Protein AF-A0A938YJQ2-F1 (afdb_monomer_lite)

Secondary structure (DSSP, 8-state):
-PPPSSEEEE----SS-HHHHHHHHH-SS----SHHHHHHTSTT------EE----THHHHHHHHHHHHHSEE-TTSS-TTSS-S-SEEEES--HHHHHHSEEPP---

pLDDT: mean 91.78, std 7.3, range [47.69, 97.44]

Structure (mmCIF, N/CA/C/O backbone):
data_AF-A0A938YJQ2-F1
#
_entry.id   AF-A0A938YJQ2-F1
#
loop_
_atom_site.group_PDB
_atom_site.id
_atom_site.type_symbol
_atom_site.label_atom_id
_atom_site.label_alt_id
_atom_site.label_comp_id
_atom_site.label_asym_id
_atom_site.label_entity_id
_atom_site.label_seq_id
_atom_site.pdbx_PDB_ins_code
_atom_site.Cartn_x
_atom_site.Cartn_y
_atom_site.Cartn_z
_atom_site.occupancy
_atom_site.B_iso_or_equiv
_atom_site.auth_seq_id
_atom_site.auth_comp_id
_atom_site.auth_asym_id
_atom_site.auth_atom_id
_atom_site.pdbx_PDB_model_num
ATOM 1 N N . MET A 1 1 ? -17.077 -3.311 -8.970 1.00 60.41 1 MET A N 1
ATOM 2 C CA . MET A 1 1 ? -16.180 -4.324 -8.371 1.00 60.41 1 MET A CA 1
ATOM 3 C C . MET A 1 1 ? -16.613 -4.559 -6.940 1.00 60.41 1 MET A C 1
ATOM 5 O O . MET A 1 1 ? -16.820 -3.585 -6.226 1.00 60.41 1 MET A O 1
ATOM 9 N N . ALA A 1 2 ? -16.785 -5.817 -6.549 1.00 78.19 2 ALA A N 1
ATOM 10 C CA . ALA A 1 2 ? -16.994 -6.198 -5.158 1.00 78.19 2 ALA A CA 1
ATOM 11 C C . ALA A 1 2 ? -15.654 -6.671 -4.581 1.00 78.19 2 ALA A C 1
ATOM 13 O O . ALA A 1 2 ? -14.917 -7.382 -5.261 1.00 78.19 2 ALA A O 1
ATOM 14 N N . PHE A 1 3 ? -15.340 -6.253 -3.358 1.00 87.50 3 PHE A N 1
ATOM 15 C CA . PHE A 1 3 ? -14.163 -6.714 -2.626 1.00 87.50 3 PHE A CA 1
ATOM 16 C C . PHE A 1 3 ? -14.605 -7.773 -1.622 1.00 87.50 3 PHE A C 1
ATOM 18 O O . PHE A 1 3 ? -15.557 -7.549 -0.872 1.00 87.50 3 PHE A O 1
ATOM 25 N N . ALA A 1 4 ? -13.920 -8.916 -1.597 1.00 92.38 4 ALA A N 1
ATOM 26 C CA . ALA A 1 4 ? -14.105 -9.889 -0.530 1.00 92.38 4 ALA A CA 1
ATOM 27 C C . ALA A 1 4 ? -13.701 -9.262 0.813 1.00 92.38 4 ALA A C 1
ATOM 29 O O . ALA A 1 4 ? -12.796 -8.424 0.870 1.00 92.38 4 ALA A O 1
ATOM 30 N N . LYS A 1 5 ? -14.359 -9.660 1.903 1.00 93.94 5 LYS A N 1
ATOM 31 C CA . LYS A 1 5 ? -13.943 -9.244 3.246 1.00 93.94 5 LYS A CA 1
ATOM 32 C C . LYS A 1 5 ? -12.568 -9.843 3.540 1.00 93.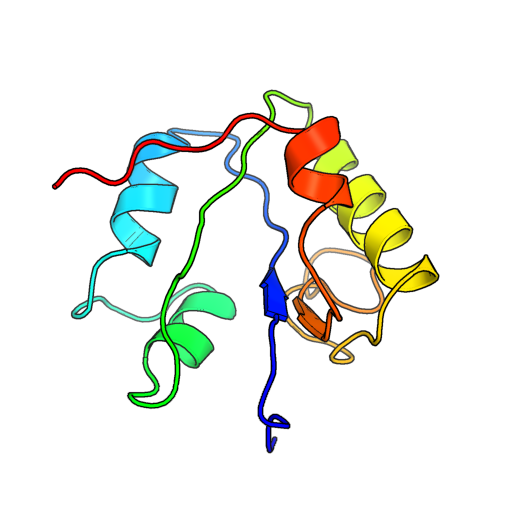94 5 LYS A C 1
ATOM 34 O O . LYS A 1 5 ? -12.414 -11.057 3.483 1.00 93.94 5 LYS A O 1
ATOM 39 N N . GLY A 1 6 ? -11.608 -9.005 3.914 1.00 95.94 6 GLY A N 1
ATOM 40 C CA . GLY A 1 6 ? -10.256 -9.460 4.208 1.00 95.94 6 GLY A CA 1
ATOM 41 C C . GLY A 1 6 ? -9.271 -8.312 4.362 1.00 95.94 6 GLY A C 1
ATOM 42 O O . GLY A 1 6 ? -9.661 -7.146 4.468 1.00 95.94 6 GLY A O 1
ATOM 43 N N . LEU A 1 7 ? -7.988 -8.661 4.387 1.00 96.69 7 LEU A N 1
ATOM 44 C CA . LEU A 1 7 ? -6.894 -7.701 4.424 1.00 96.69 7 LEU A CA 1
ATOM 45 C C . LEU A 1 7 ? -6.439 -7.388 3.005 1.00 96.69 7 LEU A C 1
ATOM 47 O O . LEU A 1 7 ? -6.316 -8.281 2.171 1.00 96.69 7 LEU A O 1
ATOM 51 N N . TYR A 1 8 ? -6.151 -6.114 2.754 1.00 97.31 8 TYR A N 1
ATOM 52 C CA . TYR A 1 8 ? -5.614 -5.672 1.476 1.00 97.31 8 TYR A CA 1
ATOM 53 C C . TYR A 1 8 ? -4.338 -4.859 1.671 1.00 97.31 8 TYR A C 1
ATOM 55 O O . TYR A 1 8 ? -4.293 -3.959 2.513 1.00 97.31 8 TYR A O 1
ATOM 63 N N . ALA A 1 9 ? -3.320 -5.161 0.869 1.00 97.25 9 ALA A N 1
ATOM 64 C CA . ALA A 1 9 ? -2.085 -4.397 0.777 1.00 97.25 9 ALA A CA 1
ATOM 65 C C . ALA A 1 9 ? -2.110 -3.528 -0.479 1.00 97.25 9 ALA A C 1
ATOM 67 O O . ALA A 1 9 ? -2.263 -4.045 -1.583 1.00 97.25 9 ALA A O 1
ATOM 68 N N . TYR A 1 10 ? -1.944 -2.218 -0.307 1.00 96.88 10 TYR A N 1
ATOM 69 C CA . TYR A 1 10 ? -1.765 -1.278 -1.409 1.00 96.88 10 TYR A CA 1
ATOM 70 C C . TYR A 1 10 ? -0.311 -0.811 -1.467 1.00 96.88 10 TYR A C 1
ATOM 72 O O . TYR A 1 10 ? 0.249 -0.423 -0.440 1.00 96.88 10 TYR A O 1
ATOM 80 N N . VAL A 1 11 ? 0.275 -0.810 -2.662 1.00 95.88 11 VAL A N 1
ATOM 81 C CA . VAL A 1 11 ? 1.644 -0.352 -2.912 1.00 95.88 11 VAL A CA 1
ATOM 82 C C . VAL A 1 11 ? 1.612 0.946 -3.712 1.00 95.88 11 VAL A C 1
ATOM 84 O O . VAL A 1 11 ? 0.920 1.061 -4.719 1.00 95.88 11 VAL A O 1
ATOM 87 N N . GLY A 1 12 ? 2.379 1.937 -3.270 1.00 93.94 12 GLY A N 1
ATOM 88 C CA . GLY A 1 12 ? 2.584 3.170 -4.017 1.00 93.94 12 GLY A CA 1
ATOM 89 C C . GLY A 1 12 ? 3.882 3.847 -3.607 1.00 93.94 12 GLY A C 1
ATOM 90 O O . GLY A 1 12 ? 4.301 3.740 -2.455 1.00 93.94 12 GLY A O 1
ATOM 91 N N . SER A 1 13 ? 4.519 4.568 -4.52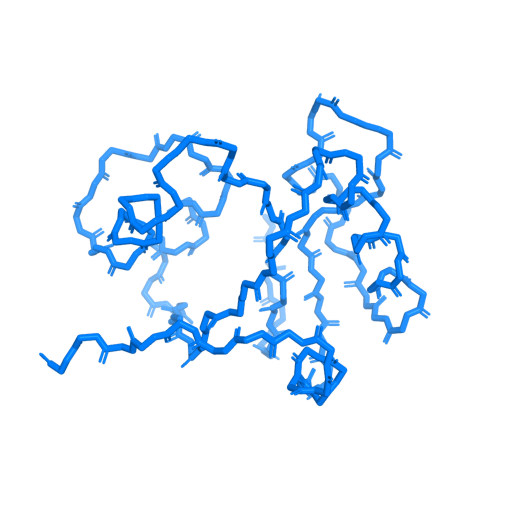6 1.00 91.94 13 SER A N 1
ATOM 92 C CA . SER A 1 13 ? 5.675 5.404 -4.193 1.00 91.94 13 SER A CA 1
ATOM 93 C C . SER A 1 13 ? 5.243 6.761 -3.660 1.00 91.94 13 SER A C 1
ATOM 95 O O . SER A 1 13 ? 4.234 7.322 -4.077 1.00 91.94 13 SER A O 1
ATOM 97 N N . ALA A 1 14 ? 6.051 7.343 -2.780 1.00 90.19 14 ALA A N 1
ATOM 98 C CA . ALA A 1 14 ? 5.929 8.733 -2.365 1.00 90.19 14 ALA A CA 1
ATOM 99 C C . ALA A 1 14 ? 7.303 9.408 -2.466 1.00 90.19 14 ALA A C 1
ATOM 101 O O . ALA A 1 14 ? 7.992 9.590 -1.471 1.00 90.19 14 ALA A O 1
ATOM 102 N N . GLN A 1 15 ? 7.719 9.721 -3.698 1.00 87.00 15 GLN A N 1
ATOM 103 C CA . GLN A 1 15 ? 9.058 10.261 -3.993 1.00 87.00 15 GLN A CA 1
ATOM 104 C C . GLN A 1 15 ? 9.280 11.674 -3.431 1.00 87.00 15 GLN A C 1
ATOM 106 O O . GLN A 1 15 ? 10.414 12.091 -3.236 1.00 87.00 15 GLN A O 1
ATOM 111 N N . VAL A 1 16 ? 8.196 12.406 -3.167 1.00 85.25 16 VAL A N 1
ATOM 112 C CA . VAL A 1 16 ? 8.216 13.737 -2.558 1.00 85.25 16 VAL A CA 1
ATOM 113 C C . VAL A 1 16 ? 7.244 13.727 -1.384 1.00 85.25 16 VAL A C 1
ATOM 115 O O . VAL A 1 16 ? 6.089 13.332 -1.553 1.00 85.25 16 VAL A O 1
ATOM 118 N N . ASN A 1 17 ? 7.713 14.157 -0.210 1.00 89.19 17 ASN A N 1
ATOM 119 C CA . ASN A 1 17 ? 6.921 14.317 1.014 1.00 89.19 17 ASN A CA 1
ATOM 120 C C . ASN A 1 17 ? 6.061 13.088 1.368 1.00 89.19 17 ASN A C 1
ATOM 122 O O . ASN A 1 17 ? 4.830 13.164 1.430 1.00 89.19 17 ASN A O 1
ATOM 126 N N . MET A 1 18 ? 6.719 11.950 1.624 1.00 92.00 18 MET A N 1
ATOM 127 C CA . MET A 1 18 ? 6.069 10.688 2.010 1.00 92.00 18 MET A CA 1
ATOM 128 C C . MET A 1 18 ? 5.064 10.868 3.149 1.00 92.00 18 MET A C 1
ATOM 130 O O . MET A 1 18 ? 3.914 10.447 3.023 1.00 92.00 18 MET A O 1
ATOM 134 N N . GLU A 1 19 ? 5.457 11.589 4.197 1.00 91.75 19 GLU A N 1
ATOM 135 C CA . GLU A 1 19 ? 4.607 11.868 5.352 1.00 91.75 19 GLU A CA 1
ATOM 136 C C . GLU A 1 19 ? 3.308 12.587 4.959 1.00 91.75 19 GLU A C 1
ATOM 138 O O . GLU A 1 19 ? 2.217 12.173 5.349 1.00 91.75 19 GLU A O 1
ATOM 143 N N . GLN A 1 20 ? 3.393 13.621 4.117 1.00 92.25 20 GLN A N 1
ATOM 144 C CA . GLN A 1 20 ? 2.224 14.365 3.647 1.00 92.25 20 GLN A CA 1
ATOM 145 C C . GLN A 1 20 ? 1.281 13.470 2.833 1.00 92.25 20 GLN A C 1
ATOM 147 O O . GLN A 1 20 ? 0.056 13.575 2.958 1.00 92.25 20 GLN A O 1
ATOM 152 N N . ARG A 1 21 ? 1.836 12.569 2.014 1.00 92.94 21 ARG A N 1
ATOM 153 C CA . ARG A 1 21 ? 1.046 11.616 1.229 1.00 92.94 21 ARG A CA 1
ATOM 154 C C . ARG A 1 21 ? 0.351 10.588 2.119 1.00 92.94 21 ARG A C 1
ATOM 156 O O . ARG A 1 21 ? -0.840 10.340 1.931 1.00 92.94 21 ARG A O 1
ATOM 163 N N . VAL A 1 22 ? 1.042 10.056 3.125 1.00 93.56 22 VAL A N 1
ATOM 164 C CA . VAL A 1 22 ? 0.443 9.157 4.121 1.00 93.56 22 VAL A CA 1
ATOM 165 C C . VAL A 1 22 ? -0.659 9.874 4.902 1.00 93.56 22 VAL A C 1
ATOM 167 O O . VAL A 1 22 ? -1.794 9.394 4.930 1.00 93.56 22 VAL A O 1
ATOM 170 N N . LYS A 1 23 ? -0.382 11.067 5.444 1.00 92.88 23 LYS A N 1
ATOM 171 C CA . LYS A 1 23 ? -1.369 11.903 6.150 1.00 92.88 23 LYS A CA 1
ATOM 172 C C . LYS A 1 23 ? -2.592 12.188 5.287 1.00 92.88 23 LYS A C 1
ATOM 174 O O . LYS A 1 23 ? -3.722 12.119 5.767 1.00 92.88 23 LYS A O 1
ATOM 179 N N . ARG A 1 24 ? -2.404 12.441 3.989 1.00 93.38 24 ARG A N 1
ATOM 180 C CA . ARG A 1 24 ? -3.524 12.577 3.057 1.00 93.38 24 ARG A CA 1
ATOM 181 C C . ARG A 1 24 ? -4.360 11.304 3.000 1.00 93.38 24 ARG A C 1
ATOM 183 O O . ARG A 1 24 ? -5.580 11.413 3.100 1.00 93.38 24 ARG A O 1
ATOM 190 N N . HIS A 1 25 ? -3.761 10.128 2.814 1.00 92.75 25 HIS A N 1
ATOM 191 C CA . HIS A 1 25 ? -4.510 8.868 2.742 1.00 92.75 25 HIS A CA 1
ATOM 192 C C . HIS A 1 25 ? -5.239 8.542 4.054 1.00 92.75 25 HIS A C 1
ATOM 194 O O . HIS A 1 25 ? -6.337 7.996 4.000 1.00 92.75 25 HIS A O 1
ATOM 200 N N . LEU A 1 26 ? -4.718 8.980 5.201 1.00 92.12 26 LEU A N 1
ATOM 201 C CA . LEU A 1 26 ? -5.359 8.803 6.508 1.00 92.12 26 LEU A CA 1
ATOM 202 C C . LEU A 1 26 ? -6.590 9.696 6.746 1.00 92.12 26 LEU A C 1
ATOM 204 O O . LEU A 1 26 ? -7.452 9.322 7.535 1.00 92.12 26 LEU A O 1
ATOM 208 N N . ARG A 1 27 ? -6.721 10.846 6.069 1.00 91.62 27 ARG A N 1
ATOM 209 C CA . ARG A 1 27 ? -7.909 11.716 6.214 1.00 91.62 27 ARG A CA 1
ATOM 210 C C . ARG A 1 27 ? -9.187 11.008 5.749 1.00 91.62 27 ARG A C 1
ATOM 212 O O . ARG A 1 27 ? -9.144 10.238 4.800 1.00 91.62 27 ARG A O 1
ATOM 219 N N . SER A 1 28 ? -10.338 11.281 6.346 1.00 85.06 28 SER A N 1
ATOM 220 C CA . SER A 1 28 ? -11.627 10.799 5.824 1.00 85.06 28 SER A CA 1
ATOM 221 C C . SER A 1 28 ? -12.104 11.679 4.665 1.00 85.06 28 SER A C 1
ATOM 223 O O . SER A 1 28 ? -12.355 11.201 3.560 1.00 85.06 28 SER A O 1
ATOM 225 N N . GLU A 1 29 ? -12.140 12.990 4.893 1.00 88.81 29 GLU A N 1
ATOM 226 C CA . GLU A 1 29 ? -12.601 13.979 3.924 1.00 88.81 29 GLU A CA 1
ATOM 227 C C . GLU A 1 29 ? -11.448 14.485 3.056 1.00 88.81 29 GLU A C 1
ATOM 229 O O . GLU A 1 29 ? -10.498 15.124 3.519 1.00 88.81 29 GLU A O 1
ATOM 234 N N . LYS A 1 30 ? -11.511 14.169 1.762 1.00 91.00 30 LYS A N 1
ATOM 235 C CA . LYS A 1 30 ? -10.573 14.665 0.754 1.00 91.00 30 LYS A CA 1
ATOM 236 C C . LYS A 1 30 ? -11.176 14.540 -0.641 1.00 91.00 30 LYS A C 1
ATOM 238 O O . LYS A 1 30 ? -12.003 13.667 -0.901 1.00 91.00 30 LYS A O 1
ATOM 243 N N . ARG A 1 31 ? -10.679 15.341 -1.585 1.00 93.19 31 ARG A N 1
ATOM 244 C CA . 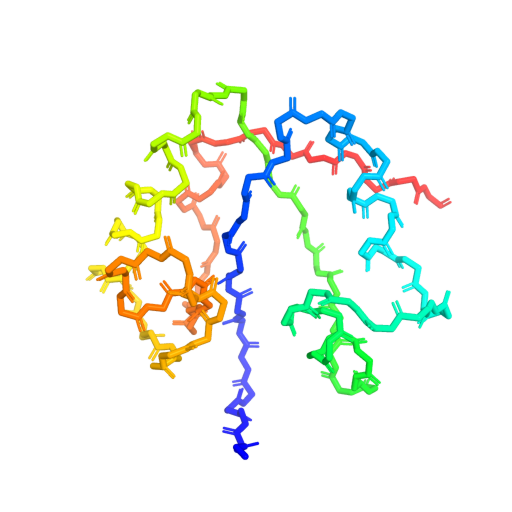ARG A 1 31 ? -10.915 15.084 -3.012 1.00 93.19 31 ARG A CA 1
ATOM 245 C C . ARG A 1 31 ? -10.215 13.783 -3.414 1.00 93.19 31 ARG A C 1
ATOM 247 O O . ARG A 1 31 ? -9.006 13.659 -3.223 1.00 93.19 31 ARG A O 1
ATOM 254 N N . LYS A 1 32 ? -10.951 12.833 -3.983 1.00 93.38 32 LYS A N 1
ATOM 255 C CA . LYS A 1 32 ? -10.383 11.569 -4.471 1.00 93.38 32 LYS A CA 1
ATOM 256 C C . LYS A 1 32 ? -9.473 11.848 -5.666 1.00 93.38 32 LYS A C 1
ATOM 258 O O . LYS A 1 32 ? -9.890 12.531 -6.600 1.00 93.38 32 LYS A O 1
ATOM 263 N N . PHE A 1 33 ? -8.232 11.373 -5.604 1.00 92.12 33 PHE A N 1
ATOM 264 C CA . PHE A 1 33 ? -7.254 11.572 -6.675 1.00 92.12 33 PHE A CA 1
ATOM 265 C C . PHE A 1 33 ? -6.545 10.267 -7.037 1.00 92.12 33 PHE A C 1
ATOM 267 O O . PHE A 1 33 ? -6.493 9.911 -8.209 1.00 92.12 33 PHE A O 1
ATOM 274 N N . TRP A 1 34 ? -6.068 9.511 -6.046 1.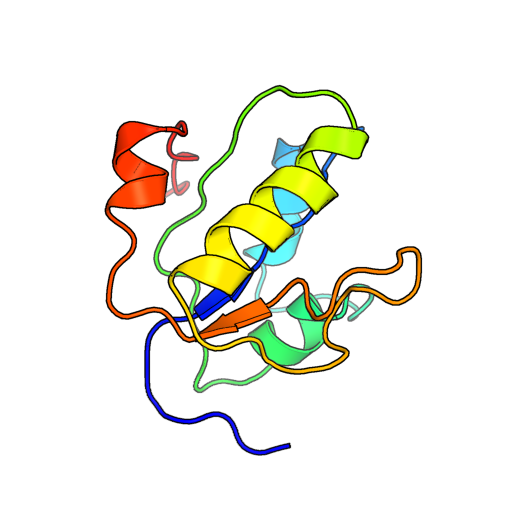00 92.69 34 TRP A N 1
ATOM 275 C CA . TRP A 1 34 ? -5.466 8.196 -6.273 1.00 92.69 34 TRP A CA 1
ATOM 276 C C . TRP A 1 34 ? -6.515 7.085 -6.220 1.00 92.69 34 TRP A C 1
ATOM 278 O O . TRP A 1 34 ? -7.504 7.203 -5.502 1.00 92.69 34 TRP A O 1
ATOM 288 N N . HIS A 1 35 ? -6.264 5.964 -6.902 1.00 93.06 35 HIS A N 1
ATOM 289 C CA . HIS A 1 35 ? -7.126 4.774 -6.850 1.00 93.06 35 HIS A CA 1
ATOM 290 C C . HIS A 1 35 ? -7.444 4.341 -5.409 1.00 93.06 35 HIS A C 1
ATOM 292 O O . HIS A 1 35 ? -8.598 4.066 -5.079 1.00 93.06 35 HIS A O 1
ATOM 298 N N . ILE A 1 36 ? -6.448 4.381 -4.518 1.00 94.56 36 ILE A N 1
ATOM 299 C CA . ILE A 1 36 ? -6.628 4.056 -3.099 1.00 94.56 36 ILE A CA 1
ATOM 300 C C . ILE A 1 36 ? -7.590 5.014 -2.373 1.00 94.56 36 ILE A C 1
ATOM 302 O O . ILE A 1 36 ? -8.300 4.580 -1.473 1.00 94.56 36 ILE A O 1
ATOM 306 N N . ASP A 1 37 ? -7.708 6.282 -2.790 1.00 94.75 37 ASP A N 1
ATOM 307 C CA . ASP A 1 37 ? -8.654 7.231 -2.180 1.00 94.75 37 ASP A CA 1
ATOM 308 C C . ASP A 1 37 ? -10.115 6.823 -2.435 1.00 94.75 37 ASP A C 1
ATOM 310 O O . ASP A 1 37 ? -10.993 7.110 -1.621 1.00 94.75 37 ASP A O 1
ATOM 314 N N . TYR A 1 38 ? -10.396 6.151 -3.556 1.00 93.00 38 TYR A N 1
ATOM 315 C CA . TYR A 1 38 ? -11.736 5.641 -3.853 1.00 93.00 38 TYR A CA 1
ATOM 316 C C . TYR A 1 38 ? -12.094 4.457 -2.964 1.00 93.00 38 TYR A C 1
ATOM 318 O O . TYR A 1 38 ? -13.215 4.415 -2.456 1.00 93.00 38 TYR A O 1
ATOM 326 N N . LEU A 1 39 ? -11.140 3.545 -2.744 1.00 93.12 39 LEU A N 1
ATOM 327 C CA . LEU A 1 39 ? -11.316 2.415 -1.835 1.00 93.12 39 LEU A CA 1
ATOM 328 C C . LEU A 1 39 ? -11.519 2.904 -0.398 1.00 93.12 39 LEU A C 1
ATOM 330 O O . LEU A 1 39 ? -12.500 2.530 0.234 1.00 93.12 39 LEU A O 1
ATOM 334 N N . LEU A 1 40 ? -10.647 3.801 0.072 1.00 93.94 40 LEU A N 1
ATOM 335 C CA . LEU A 1 40 ? -10.687 4.367 1.425 1.00 93.94 40 LEU A CA 1
ATOM 336 C C . LEU A 1 40 ? -11.898 5.269 1.690 1.00 93.94 40 LEU A C 1
ATOM 338 O O . LEU A 1 40 ? -12.229 5.536 2.840 1.00 93.94 40 LEU A O 1
ATOM 342 N N . GLY A 1 41 ? -12.568 5.743 0.638 1.00 91.88 41 GLY A N 1
ATOM 343 C CA . GLY A 1 41 ? -13.827 6.474 0.756 1.00 91.88 41 GLY A CA 1
ATOM 344 C C . GLY A 1 41 ? -15.040 5.586 1.057 1.00 91.88 41 GLY A C 1
ATOM 345 O O . GLY A 1 41 ? -16.137 6.115 1.210 1.00 91.88 41 GLY A O 1
ATOM 346 N N . ASN A 1 42 ? -14.882 4.259 1.093 1.00 90.69 42 ASN A N 1
ATOM 347 C CA . ASN A 1 42 ? -15.934 3.323 1.478 1.00 90.69 42 ASN A CA 1
ATOM 348 C C . ASN A 1 42 ? -15.913 3.102 3.001 1.00 90.69 42 ASN A C 1
ATOM 350 O O . ASN A 1 42 ? -14.869 2.762 3.558 1.00 90.69 42 ASN A O 1
ATOM 354 N N . SER A 1 43 ? -17.065 3.231 3.666 1.00 91.12 43 SER A N 1
ATOM 355 C CA . SER A 1 43 ? -17.208 3.053 5.120 1.00 91.12 43 SER A CA 1
ATOM 356 C C . SER A 1 43 ? -16.863 1.644 5.621 1.00 91.12 43 SER A C 1
ATOM 358 O O . SER A 1 43 ? -16.552 1.475 6.797 1.00 91.12 43 SER A O 1
ATOM 360 N N . ALA A 1 44 ? -16.869 0.637 4.743 1.00 92.44 44 ALA A N 1
ATOM 361 C CA . ALA A 1 44 ? -16.439 -0.726 5.048 1.00 92.44 44 ALA A CA 1
ATOM 362 C C . ALA A 1 44 ? -14.908 -0.912 5.016 1.00 92.44 44 ALA A C 1
ATOM 364 O O . ALA A 1 44 ? -14.419 -2.013 5.267 1.00 92.44 44 ALA A O 1
ATOM 365 N N . SER A 1 45 ? -14.143 0.135 4.693 1.00 93.44 45 SER A N 1
ATOM 366 C CA . SER A 1 45 ? -12.681 0.097 4.619 1.00 93.44 45 SER A CA 1
ATOM 367 C C . SER A 1 45 ? -12.038 0.899 5.753 1.00 93.44 45 SER A C 1
ATOM 369 O O . SER A 1 45 ? -12.553 1.927 6.190 1.00 93.44 45 SER A O 1
ATOM 371 N N . LYS A 1 46 ? -10.889 0.428 6.246 1.00 94.19 46 LYS A N 1
ATOM 372 C CA . LYS A 1 46 ? -10.112 1.113 7.284 1.00 94.19 46 LYS A CA 1
ATOM 373 C C . LYS A 1 46 ? -8.629 0.814 7.119 1.00 94.19 46 LYS A C 1
ATOM 375 O O . LYS A 1 46 ? -8.241 -0.337 6.937 1.00 94.19 46 LYS A O 1
ATOM 380 N N . ILE A 1 47 ? -7.789 1.838 7.262 1.00 95.00 47 ILE A N 1
ATOM 381 C CA . ILE A 1 47 ? -6.335 1.654 7.315 1.00 95.00 47 ILE A CA 1
ATOM 382 C C . ILE A 1 47 ? -5.952 1.057 8.672 1.00 95.00 47 ILE A C 1
ATOM 384 O O . ILE A 1 47 ? -6.078 1.695 9.725 1.00 95.00 47 ILE A O 1
ATOM 388 N N . ILE A 1 48 ? -5.440 -0.171 8.648 1.00 95.06 48 ILE A N 1
ATOM 389 C CA . ILE A 1 48 ? -4.954 -0.865 9.845 1.00 95.06 48 ILE A CA 1
ATOM 390 C C . ILE A 1 48 ? -3.520 -0.462 10.202 1.00 95.06 48 ILE A C 1
ATOM 392 O O . ILE A 1 48 ? -3.265 -0.105 11.353 1.00 95.06 48 ILE A O 1
ATOM 396 N N . LYS A 1 49 ? -2.619 -0.428 9.216 1.00 95.62 49 LYS A N 1
ATOM 397 C CA . LYS A 1 49 ? -1.196 -0.096 9.337 1.00 95.62 49 LYS A CA 1
ATOM 398 C C . LYS A 1 49 ? -0.715 0.579 8.055 1.00 95.62 49 LYS A C 1
ATOM 400 O O . LYS A 1 49 ? -1.303 0.374 6.995 1.00 95.62 49 LYS A O 1
ATOM 405 N N . VAL A 1 50 ? 0.355 1.358 8.168 1.00 96.38 50 VAL A N 1
ATOM 406 C CA . VAL A 1 50 ? 1.081 1.922 7.030 1.00 96.38 50 VAL A CA 1
ATOM 407 C C . VAL A 1 50 ? 2.537 1.508 7.177 1.00 96.38 50 VAL A C 1
ATOM 409 O O . VAL A 1 50 ? 3.137 1.726 8.227 1.00 96.38 50 VAL A O 1
ATOM 412 N N . PHE A 1 51 ? 3.075 0.889 6.132 1.00 95.75 51 PHE A N 1
ATOM 413 C CA . PHE A 1 51 ? 4.473 0.489 6.049 1.00 95.75 51 PHE A CA 1
ATOM 414 C C . PHE A 1 51 ? 5.178 1.355 5.013 1.00 95.75 51 PHE A C 1
ATOM 416 O O . PHE A 1 51 ? 4.581 1.705 3.992 1.00 95.75 51 PHE A O 1
ATOM 423 N N . TYR A 1 52 ? 6.436 1.695 5.262 1.00 95.00 52 TYR A N 1
ATOM 424 C CA . TYR A 1 52 ? 7.251 2.453 4.326 1.00 95.00 52 TYR A CA 1
ATOM 425 C C . TYR A 1 52 ? 8.689 1.943 4.299 1.00 95.00 52 TYR A C 1
ATOM 427 O O . TYR A 1 52 ? 9.193 1.341 5.247 1.00 95.00 52 TYR A O 1
ATOM 435 N N . LYS A 1 53 ? 9.348 2.199 3.174 1.00 92.75 53 LYS A N 1
ATOM 436 C CA . LYS A 1 53 ? 10.790 2.051 3.008 1.00 92.75 53 LYS A CA 1
ATOM 437 C C . LYS A 1 53 ? 11.292 3.188 2.135 1.00 92.75 53 LYS A C 1
ATOM 439 O O . LYS A 1 53 ? 10.611 3.580 1.184 1.00 92.75 53 LYS A O 1
ATOM 444 N N . GLU A 1 54 ? 12.462 3.715 2.459 1.00 92.06 54 GLU A N 1
ATOM 445 C CA . GLU A 1 54 ? 13.146 4.671 1.597 1.00 92.06 54 GLU A CA 1
ATOM 446 C C . GLU A 1 54 ? 13.772 3.909 0.434 1.00 92.06 54 GLU A C 1
ATOM 448 O O . GLU A 1 54 ? 14.641 3.060 0.622 1.00 92.06 54 GLU A O 1
ATOM 453 N N . ALA A 1 55 ? 13.269 4.156 -0.773 1.00 92.25 55 ALA A N 1
ATOM 454 C CA . ALA A 1 55 ? 13.736 3.470 -1.963 1.00 92.25 55 ALA A CA 1
ATOM 455 C C . ALA A 1 55 ? 13.467 4.277 -3.236 1.00 92.25 55 ALA A C 1
ATOM 457 O O . ALA A 1 55 ? 12.564 5.119 -3.303 1.00 92.25 55 ALA A O 1
ATOM 458 N N . ALA A 1 56 ? 14.240 3.968 -4.277 1.00 92.19 56 ALA A N 1
ATOM 459 C CA . ALA A 1 56 ? 14.049 4.536 -5.602 1.00 92.19 56 ALA A CA 1
ATOM 460 C C . ALA A 1 56 ? 12.700 4.111 -6.207 1.00 92.19 56 ALA A C 1
ATOM 462 O O . ALA A 1 56 ? 12.195 3.025 -5.928 1.00 92.19 56 ALA A O 1
ATOM 463 N N . LYS A 1 57 ? 12.144 4.935 -7.105 1.00 88.62 57 LYS A N 1
ATOM 464 C CA . LYS A 1 57 ? 10.849 4.688 -7.769 1.00 88.62 57 LYS A CA 1
ATOM 465 C C . LYS A 1 57 ? 10.642 3.253 -8.307 1.00 88.62 57 LYS A C 1
ATOM 467 O O . LYS A 1 57 ? 9.554 2.724 -8.088 1.00 88.62 57 LYS A O 1
ATOM 472 N N . PRO A 1 58 ? 11.625 2.579 -8.949 1.00 93.06 58 PRO A N 1
ATOM 473 C CA . PRO A 1 58 ? 11.437 1.209 -9.448 1.00 93.06 58 PRO A CA 1
ATOM 474 C C . PRO A 1 58 ? 11.096 0.180 -8.362 1.00 93.06 58 PRO A C 1
ATOM 476 O O . PRO A 1 58 ? 10.533 -0.874 -8.655 1.00 93.06 58 PRO A O 1
ATOM 479 N N . GLU A 1 59 ? 11.421 0.480 -7.106 1.00 94.06 59 GLU A N 1
ATOM 480 C CA . GLU A 1 59 ? 11.140 -0.388 -5.970 1.00 94.06 59 GLU A CA 1
ATOM 481 C C . GLU A 1 59 ? 9.634 -0.548 -5.704 1.00 94.06 59 GLU A C 1
ATOM 483 O O . GLU A 1 59 ? 9.209 -1.571 -5.164 1.00 94.06 59 GLU A O 1
ATOM 488 N N . GLU A 1 60 ? 8.807 0.414 -6.127 1.00 93.88 60 GLU A N 1
ATOM 489 C CA . GLU A 1 60 ? 7.345 0.299 -6.085 1.00 93.88 60 GLU A CA 1
ATOM 490 C C . GLU A 1 60 ? 6.874 -0.933 -6.868 1.00 93.88 60 GLU A C 1
ATOM 492 O O . GLU A 1 60 ? 6.203 -1.805 -6.316 1.00 93.88 60 GLU A O 1
ATOM 497 N N . CYS A 1 61 ? 7.292 -1.040 -8.133 1.00 95.31 61 CYS A N 1
ATOM 498 C CA . CYS A 1 61 ? 6.914 -2.148 -9.008 1.00 95.31 61 CYS A CA 1
ATOM 499 C C . CYS A 1 61 ? 7.489 -3.479 -8.515 1.00 95.31 61 CYS A C 1
ATOM 501 O O . CYS A 1 61 ? 6.775 -4.476 -8.509 1.00 95.31 61 CYS A O 1
ATOM 503 N N . LYS A 1 62 ? 8.737 -3.497 -8.025 1.00 94.88 62 LYS A N 1
ATOM 504 C CA . LYS A 1 62 ? 9.332 -4.709 -7.432 1.00 94.88 62 LYS A CA 1
ATOM 505 C C . LYS A 1 62 ? 8.549 -5.197 -6.214 1.00 94.88 62 LYS A C 1
ATOM 507 O O . LYS A 1 62 ? 8.312 -6.389 -6.065 1.00 94.88 62 LYS A O 1
ATOM 512 N N . THR A 1 63 ? 8.111 -4.277 -5.355 1.00 94.44 63 THR A N 1
ATOM 513 C CA . THR A 1 63 ? 7.311 -4.617 -4.169 1.00 94.44 63 THR A CA 1
ATOM 514 C C . THR A 1 63 ? 5.939 -5.159 -4.571 1.00 94.44 63 THR A C 1
ATOM 516 O O . THR A 1 63 ? 5.489 -6.159 -4.015 1.00 94.44 63 THR A O 1
ATOM 519 N N . ALA A 1 64 ? 5.294 -4.538 -5.563 1.00 95.31 64 ALA A N 1
ATOM 520 C CA . ALA A 1 64 ? 4.034 -5.023 -6.120 1.00 95.31 64 ALA A CA 1
ATOM 521 C C . ALA A 1 64 ? 4.187 -6.418 -6.755 1.00 95.31 64 ALA A C 1
ATOM 523 O O . ALA A 1 64 ? 3.343 -7.287 -6.550 1.00 95.31 64 ALA A O 1
ATOM 524 N N . GLU A 1 65 ? 5.281 -6.668 -7.475 1.00 94.31 65 GLU A N 1
ATOM 525 C CA . GLU A 1 65 ? 5.570 -7.976 -8.060 1.00 94.31 65 GLU A CA 1
ATOM 526 C C . GLU A 1 65 ? 5.776 -9.052 -6.987 1.00 94.31 65 GLU A C 1
ATOM 528 O O . GLU A 1 65 ? 5.172 -10.120 -7.082 1.00 94.31 65 GLU A O 1
ATOM 533 N N . SER A 1 66 ? 6.566 -8.769 -5.945 1.00 92.94 66 SER A N 1
ATOM 534 C CA . SER A 1 66 ? 6.772 -9.698 -4.827 1.00 92.94 66 SER A CA 1
ATOM 535 C C . SER A 1 66 ? 5.460 -10.037 -4.123 1.00 92.94 66 SER A C 1
ATOM 537 O O . SER A 1 66 ? 5.169 -11.210 -3.908 1.00 92.94 66 SER A O 1
ATOM 539 N N . LEU A 1 67 ? 4.620 -9.036 -3.834 1.00 93.38 67 LEU A N 1
ATOM 540 C CA . LEU A 1 67 ? 3.299 -9.283 -3.252 1.00 93.38 67 LEU A CA 1
ATOM 541 C C . LEU A 1 67 ? 2.418 -10.111 -4.188 1.00 93.38 67 LEU A C 1
ATOM 543 O O . LEU A 1 67 ? 1.774 -11.050 -3.733 1.00 93.38 67 LEU A O 1
ATOM 547 N N . SER A 1 68 ? 2.437 -9.842 -5.494 1.00 93.56 68 SER A N 1
ATOM 548 C CA . SER A 1 68 ? 1.658 -10.607 -6.473 1.00 93.56 68 SER A CA 1
ATOM 549 C C . SER A 1 68 ? 2.008 -12.100 -6.526 1.00 93.56 68 SER A C 1
ATOM 551 O O . SER A 1 68 ? 1.218 -12.858 -7.089 1.00 93.56 68 SER A O 1
ATOM 553 N N . ARG A 1 69 ? 3.181 -12.520 -6.034 1.00 91.62 69 ARG A N 1
ATOM 554 C CA . ARG A 1 69 ? 3.585 -13.938 -5.981 1.00 91.62 69 ARG A CA 1
ATOM 555 C C . ARG A 1 69 ? 2.998 -14.665 -4.771 1.00 91.62 69 ARG A C 1
ATOM 557 O O . ARG A 1 69 ? 2.704 -15.848 -4.873 1.00 91.62 69 ARG A O 1
ATOM 564 N N . GLU A 1 70 ? 2.784 -13.944 -3.674 1.00 89.12 70 GLU A N 1
ATOM 565 C CA . GLU A 1 70 ? 2.351 -14.487 -2.376 1.00 89.12 70 GLU A CA 1
ATOM 566 C C . GLU A 1 70 ? 0.873 -14.182 -2.054 1.00 89.12 70 GLU A C 1
ATOM 568 O O . GLU A 1 70 ? 0.365 -14.532 -0.987 1.00 89.12 70 GLU A O 1
ATOM 573 N N . SER A 1 71 ? 0.167 -13.476 -2.944 1.00 95.12 71 SER A N 1
ATOM 574 C CA . SER A 1 71 ? -1.180 -12.959 -2.683 1.00 95.12 71 SER A CA 1
ATOM 575 C C . SER A 1 71 ? -2.028 -12.807 -3.947 1.00 95.12 71 SER A C 1
ATOM 577 O O . SER A 1 71 ? -1.541 -12.943 -5.070 1.00 95.12 71 SER A O 1
ATOM 579 N N . GLU A 1 72 ? -3.320 -12.529 -3.769 1.00 96.00 72 GLU A N 1
ATOM 580 C CA . GLU A 1 72 ? -4.278 -12.422 -4.871 1.00 96.00 72 GLU A CA 1
ATOM 581 C C . GLU A 1 72 ? -4.357 -10.970 -5.383 1.00 96.00 72 GLU A C 1
ATOM 583 O O . GLU A 1 72 ? -4.818 -10.083 -4.657 1.00 96.00 72 GLU A O 1
ATOM 588 N N . PRO A 1 73 ? -3.932 -10.672 -6.626 1.00 96.25 73 PRO A N 1
ATOM 589 C CA . PRO A 1 73 ? -3.982 -9.315 -7.160 1.00 96.25 73 PRO A CA 1
ATOM 590 C C . PRO A 1 73 ? -5.409 -8.892 -7.527 1.00 96.25 73 PRO A C 1
ATOM 592 O O . PRO A 1 73 ? -6.138 -9.613 -8.209 1.00 96.25 73 PRO A O 1
ATOM 595 N N . VAL A 1 74 ? -5.780 -7.657 -7.184 1.00 95.81 74 VAL A N 1
ATOM 596 C CA . VAL A 1 74 ? -6.996 -7.012 -7.697 1.00 95.81 74 VAL A CA 1
ATOM 597 C C . VAL A 1 74 ? -6.676 -6.425 -9.069 1.00 95.81 74 VAL A C 1
ATOM 599 O O . VAL A 1 74 ? -6.178 -5.304 -9.168 1.00 95.81 74 VAL A O 1
ATOM 602 N N . ALA A 1 75 ? -6.894 -7.209 -10.125 1.00 94.69 75 ALA A N 1
ATOM 603 C CA . ALA A 1 75 ? -6.453 -6.891 -11.485 1.00 94.69 75 ALA A CA 1
ATOM 604 C C . ALA A 1 75 ? -6.771 -5.443 -11.917 1.00 94.69 75 ALA A C 1
ATOM 606 O O . ALA A 1 75 ? -7.905 -4.977 -11.793 1.00 94.69 75 ALA A O 1
ATOM 607 N N . GLY A 1 76 ? -5.754 -4.742 -12.429 1.00 94.12 76 GLY A N 1
ATOM 608 C CA . GLY A 1 76 ? -5.864 -3.384 -12.972 1.00 94.12 76 GLY A CA 1
ATOM 609 C C . GLY A 1 76 ? -5.924 -2.256 -11.935 1.00 94.12 76 GLY A C 1
ATOM 610 O O . GLY A 1 76 ? -6.007 -1.086 -12.307 1.00 94.12 76 GLY A O 1
ATOM 611 N N . PHE A 1 77 ? -5.889 -2.558 -10.635 1.00 95.88 77 PHE A N 1
ATOM 612 C CA . PHE A 1 77 ? -5.975 -1.523 -9.608 1.00 95.88 77 PHE A CA 1
ATOM 613 C C . PHE A 1 77 ? -4.642 -0.789 -9.436 1.00 95.88 77 PHE A C 1
ATOM 615 O O . PHE A 1 77 ? -3.641 -1.397 -9.070 1.00 95.88 77 PHE A O 1
ATOM 622 N N . GLY A 1 78 ? -4.635 0.536 -9.599 1.00 93.31 78 GLY A N 1
ATOM 623 C CA . GLY A 1 78 ? -3.497 1.366 -9.190 1.00 93.31 78 GLY A CA 1
ATOM 624 C C . GLY A 1 78 ? -2.239 1.256 -10.054 1.00 93.31 78 GLY A C 1
ATOM 625 O O . GLY A 1 78 ? -1.235 1.836 -9.671 1.00 93.31 78 GLY A O 1
ATOM 626 N N . CYS A 1 79 ? -2.294 0.559 -11.191 1.00 94.88 79 CYS A N 1
ATOM 627 C CA . CYS A 1 79 ? -1.148 0.286 -12.063 1.00 94.88 79 CYS A CA 1
ATOM 628 C C . CYS A 1 79 ? -1.257 0.943 -13.453 1.00 94.88 79 CYS A C 1
ATOM 630 O O . CYS A 1 79 ? -0.723 0.432 -14.427 1.00 94.88 79 CYS A O 1
ATOM 632 N N . SER A 1 80 ? -1.970 2.065 -13.585 1.00 89.50 80 SER A N 1
ATOM 633 C CA . SER A 1 80 ? -2.212 2.697 -14.896 1.00 89.50 80 SER A CA 1
ATOM 634 C C . SER A 1 80 ? -0.954 3.256 -15.577 1.00 89.50 80 SER A C 1
ATOM 636 O O . SER A 1 80 ? -0.982 3.509 -16.776 1.00 89.50 80 SER A O 1
ATOM 638 N N . ASP A 1 81 ? 0.123 3.484 -14.827 1.00 90.62 81 ASP A N 1
ATOM 639 C CA . ASP A 1 81 ? 1.396 4.040 -15.293 1.00 90.62 81 ASP A CA 1
ATOM 640 C C . ASP A 1 81 ? 2.532 3.000 -15.357 1.00 90.62 81 ASP A C 1
ATOM 642 O O . ASP A 1 81 ? 3.693 3.363 -15.559 1.00 90.62 81 ASP A O 1
ATOM 646 N N . CYS A 1 82 ? 2.222 1.709 -15.197 1.00 92.75 82 CYS A N 1
ATOM 647 C CA . CYS A 1 82 ? 3.200 0.623 -15.221 1.00 92.75 82 CYS A CA 1
ATOM 648 C C . CYS A 1 82 ? 2.603 -0.685 -15.780 1.00 92.75 82 CYS A C 1
ATOM 650 O O . CYS A 1 82 ? 1.405 -0.802 -16.004 1.00 92.75 82 CYS A O 1
ATOM 652 N N . ASN A 1 83 ? 3.444 -1.705 -15.981 1.00 92.88 83 ASN A N 1
ATOM 653 C CA . ASN A 1 83 ? 3.011 -3.019 -16.485 1.00 92.88 83 ASN A CA 1
ATOM 654 C C . ASN A 1 83 ? 2.649 -4.013 -15.361 1.00 92.88 83 ASN A C 1
ATOM 656 O O . ASN A 1 83 ? 2.568 -5.220 -15.596 1.00 92.88 83 ASN A O 1
ATOM 660 N N . CYS A 1 84 ? 2.470 -3.540 -14.125 1.00 95.12 84 CYS A N 1
ATOM 661 C CA . CYS A 1 84 ? 2.097 -4.401 -13.005 1.00 95.12 84 CYS A CA 1
ATOM 662 C C . CYS A 1 84 ? 0.676 -4.949 -13.191 1.00 95.12 84 CYS A C 1
ATOM 664 O O . CYS A 1 84 ? -0.227 -4.245 -13.639 1.00 95.12 84 CYS A O 1
ATOM 666 N N . LYS A 1 85 ? 0.436 -6.191 -12.751 1.00 94.19 85 LYS A N 1
ATOM 667 C CA . LYS A 1 85 ? -0.918 -6.779 -12.742 1.00 94.19 85 LYS A CA 1
ATOM 668 C C . LYS A 1 85 ? -1.887 -5.984 -11.860 1.00 94.19 85 LYS A C 1
ATOM 670 O O . LYS A 1 85 ? -3.074 -5.881 -12.164 1.00 94.19 85 LYS A O 1
ATOM 675 N N . SER A 1 86 ? -1.379 -5.481 -10.739 1.00 96.62 86 SER A N 1
ATOM 676 C CA . SER A 1 86 ? -2.094 -4.665 -9.764 1.00 96.62 86 SER A CA 1
ATOM 677 C C . SER A 1 86 ? -1.099 -4.028 -8.800 1.00 96.62 86 SER A C 1
ATOM 679 O O . SER A 1 86 ? 0.016 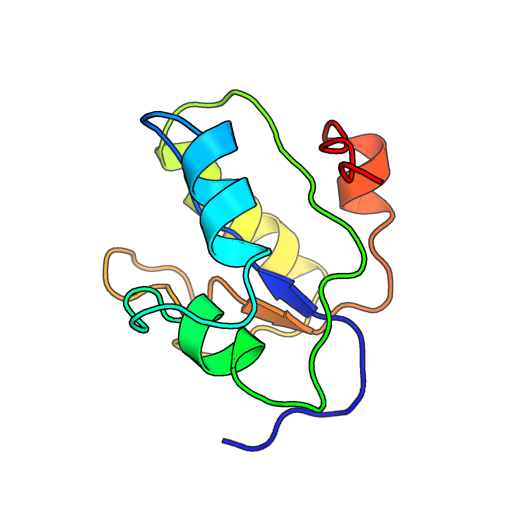-4.525 -8.657 1.00 96.62 86 SER A O 1
ATOM 681 N N . HIS A 1 87 ? -1.512 -2.961 -8.126 1.00 97.00 87 HIS A N 1
ATOM 682 C CA . HIS A 1 87 ? -0.876 -2.396 -6.934 1.00 97.00 87 HIS A CA 1
ATOM 683 C C . HIS A 1 87 ? -1.735 -2.604 -5.669 1.00 97.00 87 HIS A C 1
ATOM 685 O O . HIS A 1 87 ? -1.420 -2.054 -4.616 1.00 97.00 87 HIS A O 1
ATOM 691 N N . LEU A 1 88 ? -2.824 -3.376 -5.752 1.00 97.44 88 LEU A N 1
ATOM 692 C CA . LEU A 1 88 ? -3.674 -3.754 -4.625 1.00 97.44 88 LEU A CA 1
ATOM 693 C C . LEU A 1 88 ? -3.841 -5.273 -4.574 1.00 97.44 88 LEU A C 1
ATOM 695 O O . LEU A 1 88 ? -4.242 -5.898 -5.554 1.00 97.44 88 LEU A O 1
ATOM 699 N N . PHE A 1 89 ? -3.594 -5.855 -3.409 1.00 97.19 89 PHE A N 1
ATOM 700 C CA . PHE A 1 89 ? -3.545 -7.302 -3.238 1.00 97.19 89 PHE A CA 1
ATOM 701 C C . PHE A 1 89 ? -4.366 -7.741 -2.038 1.00 97.19 89 PHE A C 1
ATOM 703 O O . PHE A 1 89 ? -4.275 -7.113 -0.986 1.00 97.19 89 PHE A O 1
ATOM 710 N N . HIS A 1 90 ? -5.138 -8.812 -2.179 1.00 97.25 90 HIS A N 1
ATOM 711 C CA . HIS A 1 90 ? -5.812 -9.480 -1.074 1.00 97.25 90 HIS A CA 1
ATOM 712 C C . HIS A 1 90 ? -4.826 -10.439 -0.393 1.00 97.25 90 HIS A C 1
ATOM 714 O O . HIS A 1 90 ? -4.321 -11.376 -1.012 1.00 97.25 90 HIS A O 1
ATOM 720 N N . ILE A 1 91 ? -4.513 -10.158 0.873 1.00 96.50 91 ILE A N 1
ATOM 721 C CA . ILE A 1 91 ? -3.448 -10.812 1.646 1.00 96.50 91 ILE A CA 1
ATOM 722 C C . ILE A 1 91 ? -4.034 -11.578 2.836 1.00 96.50 91 ILE A C 1
ATOM 724 O O . ILE A 1 91 ? -5.073 -11.206 3.382 1.00 96.50 91 ILE A O 1
ATOM 728 N N . LYS A 1 92 ? -3.333 -12.622 3.292 1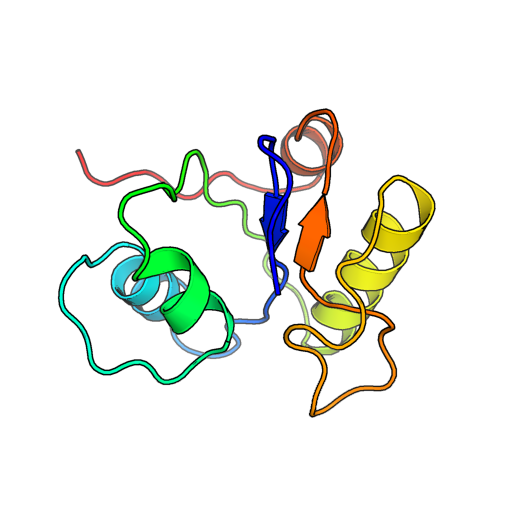.00 95.50 92 LYS A N 1
ATOM 729 C CA . LYS A 1 92 ? -3.709 -13.367 4.509 1.00 95.50 92 LYS A CA 1
ATOM 730 C C . LYS A 1 92 ? -3.256 -12.657 5.788 1.00 95.50 92 LYS A C 1
ATOM 732 O O . LYS A 1 92 ? -3.999 -12.609 6.763 1.00 95.50 92 LYS A O 1
ATOM 737 N N . ASN A 1 93 ? -2.050 -12.096 5.772 1.00 94.12 93 ASN A N 1
ATOM 738 C CA . ASN A 1 93 ? -1.439 -11.329 6.856 1.00 94.12 93 ASN A CA 1
ATOM 739 C C . ASN A 1 93 ? -0.491 -10.263 6.262 1.00 94.12 93 ASN A C 1
ATOM 741 O O . ASN A 1 93 ? -0.413 -10.114 5.044 1.00 94.12 93 ASN A O 1
ATOM 745 N N . TYR A 1 94 ? 0.199 -9.501 7.113 1.00 94.50 94 TYR A N 1
ATOM 746 C CA . TYR A 1 94 ? 1.171 -8.474 6.706 1.00 94.50 94 TYR A CA 1
ATOM 747 C C . TYR A 1 94 ? 2.581 -8.733 7.274 1.00 94.50 94 TYR A C 1
ATOM 749 O O . TYR A 1 94 ? 3.351 -7.790 7.451 1.00 94.50 94 TYR A O 1
ATOM 757 N N . GLU A 1 95 ? 2.912 -9.991 7.587 1.00 92.75 95 GLU A N 1
ATOM 758 C CA . GLU A 1 95 ? 4.190 -10.384 8.215 1.00 92.75 95 GLU A CA 1
ATOM 759 C C . GLU A 1 95 ? 5.388 -9.994 7.343 1.00 92.75 95 GLU A C 1
ATOM 761 O O . GLU A 1 95 ? 6.307 -9.336 7.827 1.00 92.75 95 GLU A O 1
ATOM 766 N N . LEU A 1 96 ? 5.302 -10.244 6.031 1.00 88.00 96 LEU A N 1
ATOM 767 C CA . LEU A 1 96 ? 6.321 -9.837 5.057 1.00 88.00 96 LEU A CA 1
ATOM 768 C C . LEU A 1 96 ? 6.675 -8.344 5.170 1.00 88.00 96 LEU A C 1
ATOM 770 O O . LEU A 1 96 ? 7.845 -7.966 5.127 1.00 88.00 96 LEU A O 1
ATOM 774 N N . MET A 1 97 ? 5.673 -7.475 5.329 1.00 93.00 97 MET A N 1
ATOM 775 C CA . MET A 1 97 ? 5.898 -6.034 5.466 1.00 93.00 97 MET A CA 1
ATOM 776 C C . MET A 1 97 ? 6.491 -5.678 6.832 1.00 93.00 97 MET A C 1
ATOM 778 O O . MET A 1 97 ? 7.239 -4.712 6.926 1.00 93.00 97 MET A O 1
ATOM 782 N N . GLN A 1 98 ? 6.173 -6.431 7.888 1.00 92.75 98 GLN A N 1
ATOM 783 C CA . GLN A 1 98 ? 6.747 -6.205 9.218 1.00 92.75 98 GLN A CA 1
ATOM 784 C C . GLN A 1 98 ? 8.235 -6.542 9.273 1.00 92.75 98 GLN A C 1
ATOM 786 O O . GLN A 1 98 ? 8.971 -5.870 9.987 1.00 92.75 98 GLN A O 1
ATOM 791 N N . GLU A 1 99 ? 8.666 -7.561 8.535 1.00 90.62 99 GLU A N 1
ATOM 792 C CA . GLU A 1 99 ? 10.065 -7.994 8.505 1.00 90.62 99 GLU A CA 1
ATOM 793 C C . GLU A 1 99 ? 10.936 -7.107 7.608 1.00 90.62 99 GLU A C 1
ATOM 795 O O . GLU A 1 99 ? 12.125 -6.936 7.867 1.00 90.62 99 GLU A O 1
ATOM 800 N N . THR A 1 100 ? 10.354 -6.534 6.550 1.00 89.81 100 THR A N 1
ATOM 801 C CA . THR A 1 100 ? 11.117 -5.867 5.479 1.00 89.81 100 THR A CA 1
ATOM 802 C C . THR A 1 100 ? 10.942 -4.349 5.418 1.00 89.81 100 THR A C 1
ATOM 804 O O . THR A 1 100 ? 11.621 -3.690 4.627 1.00 89.81 100 THR A O 1
ATOM 807 N N . MET A 1 101 ? 10.035 -3.766 6.209 1.00 94.44 101 MET A N 1
ATOM 808 C CA . MET A 1 101 ? 9.683 -2.343 6.125 1.00 94.44 101 MET A CA 1
ATOM 809 C C . MET A 1 101 ? 9.525 -1.698 7.505 1.00 94.44 101 MET A C 1
ATOM 811 O O . MET A 1 101 ? 9.254 -2.353 8.508 1.00 94.44 101 MET A O 1
ATOM 815 N N . GLN A 1 102 ? 9.643 -0.371 7.543 1.00 94.38 102 GLN A N 1
ATOM 816 C CA . GLN A 1 102 ? 9.378 0.421 8.741 1.00 94.38 102 GLN A CA 1
ATOM 817 C C . GLN A 1 102 ? 7.877 0.696 8.870 1.00 94.38 102 GLN A C 1
ATOM 819 O O . GLN A 1 102 ? 7.161 0.830 7.874 1.00 94.38 102 GLN A O 1
ATOM 824 N N . VAL A 1 103 ? 7.385 0.798 10.104 1.00 94.75 103 VAL A N 1
ATOM 825 C CA . VAL A 1 103 ? 5.987 1.151 10.381 1.00 94.75 103 VAL A CA 1
ATOM 826 C C . VAL A 1 103 ? 5.882 2.662 10.525 1.00 94.75 103 VAL A C 1
ATOM 828 O O . VAL A 1 103 ? 6.566 3.259 11.352 1.00 94.75 103 VAL A O 1
ATOM 831 N N . PHE A 1 104 ? 5.001 3.284 9.745 1.00 92.06 104 PHE A N 1
ATOM 832 C CA . PHE A 1 104 ? 4.701 4.700 9.909 1.00 92.06 104 PHE A CA 1
ATOM 833 C C . PHE A 1 104 ? 3.892 4.897 11.203 1.00 92.06 104 PHE A C 1
ATOM 835 O O . PHE A 1 104 ? 2.875 4.212 11.388 1.00 92.06 104 PHE A O 1
ATOM 842 N N . PRO A 1 105 ? 4.305 5.809 12.099 1.00 85.56 105 PRO A N 1
ATOM 843 C CA . PRO A 1 105 ? 3.598 6.041 13.348 1.00 85.56 105 PRO A CA 1
ATOM 844 C C . PRO A 1 105 ? 2.191 6.561 13.046 1.00 85.56 105 PRO A C 1
ATOM 846 O O . PRO A 1 105 ? 2.012 7.548 12.333 1.00 85.56 105 PRO A O 1
ATOM 849 N N . LYS A 1 106 ? 1.163 5.895 13.579 1.00 65.12 106 LYS A N 1
ATOM 850 C CA . LYS A 1 106 ? -0.163 6.512 13.630 1.00 65.12 106 LYS A CA 1
ATOM 851 C C . LYS A 1 106 ? -0.072 7.656 14.632 1.00 65.12 106 LYS A C 1
ATOM 853 O O . LYS A 1 106 ? 0.171 7.398 15.805 1.00 65.12 106 LYS A O 1
ATOM 858 N N . GLU A 1 107 ? -0.229 8.891 14.162 1.00 60.19 107 GLU A N 1
ATOM 859 C CA . GLU A 1 107 ? -0.554 10.001 15.058 1.00 60.19 107 GLU A CA 1
ATOM 860 C C . GLU A 1 107 ? -1.847 9.612 15.795 1.00 60.19 107 GLU A C 1
ATOM 862 O O . GLU A 1 107 ? -2.812 9.177 15.154 1.00 60.19 107 GLU A O 1
ATOM 867 N N . THR A 1 108 ? -1.778 9.626 17.127 1.00 47.69 108 THR A N 1
ATOM 868 C CA . THR A 1 108 ? -2.846 9.224 18.052 1.00 47.69 108 THR A CA 1
ATOM 869 C C . THR A 1 108 ? -4.082 10.098 17.902 1.00 47.69 108 THR A C 1
ATOM 871 O O . THR A 1 108 ? -3.912 11.324 17.720 1.00 47.69 108 THR A O 1
#

Sequence (108 aa):
MAFAKGLYAYVGSAQVNMEQRVKRHLRSEKRKFWHIDYLLGNSASKIIKVFYKEAAKPEECKTAESLSRESEPVAGFGCSDCNCKSHLFHIKNYELMQETMQVFPKET

Foldseek 3Di:
DDDDPADKAFFDDDPDPPVVVVVVLQDQDDDDDALSNVVSVDPSDDDPWDWDDDDDRVVRLVVLVVLVVQFAAPAPGRAPPHPRRYRMTGHHDCVVRVVPTDTDDDPD

Radius of gyration: 13.24 Å; chains: 1; bounding box: 31×30×34 Å